Protein AF-A0A8H6S475-F1 (afdb_monomer_lite)

Radius of gyration: 14.98 Å; chains: 1; bounding box: 40×27×37 Å

Secondary structure (DSSP, 8-state):
-B-SGGGS-TTS-EEEEEES-TT-EE-EEEEEEEE-B-TT-TTEEEEEE-PEESSTTSEEEEEEEEEESSSTTS--STTTS-TTS--HHHH---SEEEEE-TT---EEES-EEEE---

InterPro domains:
  IPR011050 Pectin lyase fold/virulence factor [SSF51126] (2-116)
  IPR012334 Pectin lyase fold [G3DSA:2.160.20.10] (1-118)

Foldseek 3Di:
DDEDPQQQDLVAADEPEEADDAPAEFAAEDEDEEFWAAFNRARYARYEFRYAYNDAARYEYYHYEHEFDPDPPNCQDCVNAPPVDGDNNGNRRHNHHYHHDPNGDHDYYNYHYDYDDD

Organism: NCBI:txid2126181

Structure (mmCIF, N/CA/C/O backbone):
data_AF-A0A8H6S475-F1
#
_entry.id   AF-A0A8H6S475-F1
#
loop_
_atom_site.group_PDB
_atom_site.id
_atom_site.type_symbol
_atom_site.label_atom_id
_atom_site.label_alt_id
_atom_site.label_comp_id
_atom_site.label_asym_id
_atom_site.label_entity_id
_atom_site.label_seq_id
_atom_site.pdbx_PDB_ins_code
_atom_site.Cartn_x
_atom_site.Cartn_y
_atom_site.Cartn_z
_atom_site.occupancy
_atom_site.B_iso_or_equiv
_atom_site.auth_seq_id
_atom_site.auth_comp_id
_atom_site.auth_asym_id
_atom_site.auth_atom_id
_atom_site.pdbx_PDB_model_num
ATOM 1 N N . MET A 1 1 ? -2.502 -8.030 -6.841 1.00 94.88 1 MET A N 1
ATOM 2 C CA . MET A 1 1 ? -1.466 -7.279 -7.588 1.00 94.88 1 MET A CA 1
ATOM 3 C C . MET A 1 1 ? -2.136 -6.130 -8.329 1.00 94.88 1 MET A C 1
ATOM 5 O O . MET A 1 1 ? -3.059 -6.399 -9.084 1.00 94.88 1 MET A O 1
ATOM 9 N N . GLY A 1 2 ? -1.712 -4.884 -8.106 1.00 96.56 2 GLY A N 1
ATOM 10 C CA . GLY A 1 2 ? -2.188 -3.711 -8.852 1.00 96.56 2 GLY A CA 1
ATOM 11 C C . GLY A 1 2 ? -1.408 -3.500 -10.154 1.00 96.56 2 GLY A C 1
ATOM 12 O O . GLY A 1 2 ? -0.185 -3.633 -10.172 1.00 96.56 2 GLY A O 1
ATOM 13 N N . THR A 1 3 ? -2.101 -3.199 -11.252 1.00 96.56 3 THR A N 1
ATOM 14 C CA . THR A 1 3 ? -1.490 -2.924 -12.564 1.00 96.56 3 THR A CA 1
ATOM 15 C C . THR A 1 3 ? -2.452 -2.147 -13.470 1.00 96.56 3 THR A C 1
ATOM 17 O O . THR A 1 3 ? -3.651 -2.083 -13.195 1.00 96.56 3 THR A O 1
ATOM 20 N N . GLY A 1 4 ? -1.937 -1.571 -14.557 1.00 95.75 4 GLY A N 1
ATOM 21 C CA . GLY A 1 4 ? -2.717 -0.849 -15.562 1.00 95.75 4 GLY A CA 1
ATOM 22 C C . GLY A 1 4 ? -2.689 0.674 -15.412 1.00 95.75 4 GLY A C 1
ATOM 23 O O . GLY A 1 4 ? -2.082 1.234 -14.499 1.00 95.75 4 GLY A O 1
ATOM 24 N N . SER A 1 5 ? -3.361 1.356 -16.342 1.00 97.06 5 SER A N 1
ATOM 25 C CA . SER A 1 5 ? -3.319 2.819 -16.499 1.00 97.06 5 SER A CA 1
ATOM 26 C C . SER A 1 5 ? -3.806 3.594 -15.274 1.00 97.06 5 SER A C 1
ATOM 28 O O . SER A 1 5 ? -3.306 4.686 -15.010 1.00 97.06 5 SER A O 1
ATOM 30 N N . ASN A 1 6 ? -4.715 3.016 -14.484 1.00 97.62 6 ASN A N 1
ATOM 31 C CA . ASN A 1 6 ? -5.219 3.622 -13.248 1.00 97.62 6 ASN A CA 1
ATOM 32 C C . ASN A 1 6 ? -4.119 3.900 -12.216 1.00 97.62 6 ASN A C 1
ATOM 34 O O . ASN A 1 6 ? -4.281 4.789 -11.387 1.00 97.62 6 ASN A O 1
ATOM 38 N N . PHE A 1 7 ? -3.003 3.173 -12.280 1.00 98.19 7 PHE A N 1
ATOM 39 C CA . PHE A 1 7 ? -1.896 3.306 -11.338 1.00 98.19 7 PHE A CA 1
ATOM 40 C C . PHE A 1 7 ? -0.646 3.914 -11.972 1.00 98.19 7 PHE A C 1
ATOM 42 O O . PHE A 1 7 ? 0.403 3.927 -11.341 1.00 98.19 7 PHE A O 1
ATOM 49 N N . ALA A 1 8 ? -0.715 4.413 -13.207 1.00 97.12 8 ALA A N 1
ATOM 50 C CA . ALA A 1 8 ? 0.470 4.878 -13.927 1.00 97.12 8 ALA A CA 1
ATOM 51 C C . ALA A 1 8 ? 0.903 6.307 -13.551 1.00 97.12 8 ALA A C 1
ATOM 53 O O . ALA A 1 8 ? 2.059 6.671 -13.750 1.00 97.12 8 ALA A O 1
ATOM 54 N N . SER A 1 9 ? -0.007 7.133 -13.023 1.00 97.31 9 SER A N 1
ATOM 55 C CA . SER A 1 9 ? 0.247 8.562 -12.801 1.00 97.31 9 SER A CA 1
ATOM 56 C C . SER A 1 9 ? 0.480 8.895 -11.330 1.00 97.31 9 SER A C 1
ATOM 58 O O . SER A 1 9 ? -0.455 8.891 -10.535 1.00 97.31 9 SER A O 1
ATOM 60 N N . GLN A 1 10 ? 1.711 9.283 -10.985 1.00 97.19 10 GLN A N 1
ATOM 61 C CA . GLN A 1 10 ? 2.050 9.806 -9.652 1.00 97.19 10 GLN A CA 1
ATOM 62 C C . GLN A 1 10 ? 1.311 11.107 -9.296 1.00 97.19 10 GLN A C 1
ATOM 64 O O . GLN A 1 10 ? 1.178 11.437 -8.125 1.00 97.19 10 GLN A O 1
ATOM 69 N N . ALA A 1 11 ? 0.831 11.853 -10.298 1.00 98.06 11 ALA A N 1
ATOM 70 C CA . ALA A 1 11 ? 0.073 13.084 -10.083 1.00 98.06 11 ALA A CA 1
ATOM 71 C C . ALA A 1 11 ? -1.375 12.812 -9.642 1.00 98.06 11 ALA A C 1
ATOM 73 O O . ALA A 1 11 ? -2.027 13.702 -9.110 1.00 98.06 11 ALA A O 1
ATOM 74 N N . ASN A 1 12 ? -1.877 11.594 -9.870 1.00 97.94 12 ASN A N 1
ATOM 75 C CA . ASN A 1 12 ? -3.220 11.166 -9.489 1.00 97.94 12 ASN A CA 1
ATOM 76 C C . ASN A 1 12 ? -3.148 9.772 -8.845 1.00 97.94 12 ASN A C 1
ATOM 78 O O . ASN A 1 12 ? -3.608 8.800 -9.458 1.00 97.94 12 ASN A O 1
ATOM 82 N N . PRO A 1 13 ? -2.528 9.646 -7.658 1.00 98.50 13 PRO A N 1
ATOM 83 C CA . PRO A 1 13 ? -2.311 8.352 -7.040 1.00 98.50 13 PRO A CA 1
ATOM 84 C C . PRO A 1 13 ? -3.637 7.713 -6.610 1.00 98.50 13 PRO A C 1
ATOM 86 O O . PRO A 1 13 ? -4.586 8.403 -6.232 1.00 98.50 13 PRO A O 1
ATOM 89 N N . ARG A 1 14 ? -3.717 6.382 -6.686 1.00 98.62 14 ARG A N 1
ATOM 90 C CA . ARG A 1 14 ? -4.931 5.606 -6.396 1.00 98.62 14 ARG A CA 1
ATOM 91 C C . ARG A 1 14 ? -4.621 4.354 -5.578 1.00 98.62 14 ARG A C 1
ATOM 93 O O . ARG A 1 14 ? -3.621 3.689 -5.863 1.00 98.62 14 ARG A O 1
ATOM 100 N N . PRO A 1 15 ? -5.482 3.987 -4.613 1.00 98.62 15 PRO A N 1
ATOM 101 C CA . PRO A 1 15 ? -5.323 2.759 -3.849 1.00 98.62 15 PRO A CA 1
ATOM 102 C C . PRO A 1 15 ? -5.549 1.509 -4.698 1.00 98.62 15 PRO A C 1
ATOM 104 O O . PRO A 1 15 ? -6.496 1.436 -5.478 1.00 98.62 15 PRO A O 1
ATOM 107 N N . VAL A 1 16 ? -4.687 0.509 -4.514 1.00 98.50 16 VAL A N 1
ATOM 108 C CA . VAL A 1 16 ? -4.894 -0.863 -4.993 1.00 98.50 16 VAL A CA 1
ATOM 109 C C . VAL A 1 16 ? -5.908 -1.563 -4.092 1.00 98.50 16 VAL A C 1
ATOM 111 O O . VAL A 1 16 ? -6.808 -2.229 -4.595 1.00 98.50 16 VAL A O 1
ATOM 114 N N . ILE A 1 17 ? -5.789 -1.380 -2.773 1.00 98.50 17 ILE A N 1
ATOM 115 C CA . ILE A 1 17 ? -6.795 -1.783 -1.787 1.00 98.50 17 ILE A CA 1
ATOM 116 C C . ILE A 1 17 ? -7.211 -0.552 -0.986 1.00 98.50 17 ILE A C 1
ATOM 118 O O . ILE A 1 17 ? -6.360 0.154 -0.447 1.00 98.50 17 ILE A O 1
ATOM 122 N N . GLN A 1 18 ? -8.518 -0.317 -0.896 1.00 98.75 18 GLN A N 1
ATOM 123 C CA . GLN A 1 18 ? -9.110 0.683 -0.015 1.00 98.75 18 GLN A CA 1
ATOM 124 C C . GLN A 1 18 ? -9.858 -0.037 1.112 1.00 98.75 18 GLN A C 1
ATOM 126 O O . GLN A 1 18 ? -10.767 -0.819 0.842 1.00 98.75 18 GLN A O 1
ATOM 131 N N . VAL A 1 19 ? -9.480 0.230 2.361 1.00 98.69 19 VAL A N 1
ATOM 132 C CA . VAL A 1 19 ? -10.128 -0.328 3.552 1.00 98.69 19 VAL A CA 1
ATOM 133 C C . VAL A 1 19 ? -11.042 0.728 4.161 1.00 98.69 19 VAL A C 1
ATOM 135 O O . VAL A 1 19 ? -10.567 1.712 4.733 1.00 98.69 19 VAL A O 1
ATOM 138 N N . GLY A 1 20 ? -12.350 0.517 4.003 1.00 98.44 20 GLY A N 1
ATOM 139 C CA . GLY A 1 20 ? -13.396 1.454 4.417 1.00 98.44 20 GLY A CA 1
ATOM 140 C C . GLY A 1 20 ? -13.433 2.746 3.594 1.00 98.44 20 GLY A C 1
ATOM 141 O O . GLY A 1 20 ? -12.601 2.998 2.713 1.00 98.44 20 GLY A O 1
ATOM 142 N N . ASN A 1 21 ? -14.405 3.594 3.895 1.00 98.50 21 ASN A N 1
ATOM 143 C CA . ASN A 1 21 ? -14.490 4.982 3.456 1.00 98.50 21 ASN A CA 1
ATOM 144 C C . ASN A 1 21 ? -14.089 5.926 4.601 1.00 98.50 21 ASN A C 1
ATOM 146 O O . ASN A 1 21 ? -14.116 5.531 5.767 1.00 98.50 21 ASN A O 1
ATOM 150 N N . PRO A 1 22 ? -13.696 7.175 4.298 1.00 98.31 22 PRO A N 1
ATOM 151 C CA . PRO A 1 22 ? -13.479 8.190 5.323 1.00 98.31 22 PRO A CA 1
ATOM 152 C C . PRO A 1 22 ? -14.688 8.332 6.259 1.00 98.31 22 PRO A C 1
ATOM 154 O O . PRO A 1 22 ? -15.792 8.610 5.796 1.00 98.31 22 PRO A O 1
ATOM 157 N N . GLY A 1 23 ? -14.459 8.165 7.563 1.00 97.06 23 GLY A N 1
ATOM 158 C CA . GLY A 1 23 ? -15.497 8.243 8.595 1.00 97.06 23 GLY A CA 1
ATOM 159 C C . GLY A 1 23 ? -16.204 6.921 8.909 1.00 97.06 23 GLY A C 1
ATOM 160 O O . GLY A 1 23 ? -17.020 6.895 9.828 1.00 97.06 23 GLY A O 1
ATOM 161 N N . ASP A 1 24 ? -15.893 5.831 8.199 1.00 98.56 24 ASP A N 1
ATOM 162 C CA . ASP A 1 24 ? -16.388 4.508 8.575 1.00 98.56 24 ASP A CA 1
ATOM 163 C C . ASP A 1 24 ? -15.726 4.058 9.890 1.00 98.56 24 ASP A C 1
ATOM 165 O O . ASP A 1 24 ? -14.502 4.114 10.030 1.00 98.56 24 ASP A O 1
ATOM 169 N N . ASN A 1 25 ? -16.537 3.561 10.826 1.00 98.56 25 ASN A N 1
ATOM 170 C CA . ASN A 1 25 ? -16.098 2.970 12.089 1.00 98.56 25 ASN A CA 1
ATOM 171 C C . ASN A 1 25 ? -16.530 1.500 12.142 1.00 98.56 25 ASN A C 1
ATOM 173 O O . ASN A 1 25 ? -17.688 1.187 11.851 1.00 98.56 25 ASN A O 1
ATOM 177 N N . GLY A 1 26 ? -15.623 0.587 12.491 1.00 98.19 26 GLY A N 1
ATOM 178 C CA . GLY A 1 26 ? -15.979 -0.826 12.541 1.00 98.19 26 GLY A CA 1
ATOM 179 C C . GLY A 1 26 ? -14.824 -1.793 12.762 1.00 98.19 26 GLY A C 1
ATOM 180 O O . GLY A 1 26 ? -13.801 -1.463 13.360 1.00 98.19 26 GLY A O 1
ATOM 181 N N . VAL A 1 27 ? -15.033 -3.013 12.270 1.00 98.44 27 VAL A N 1
ATOM 182 C CA . VAL A 1 27 ? -14.134 -4.163 12.410 1.00 98.44 27 VAL A CA 1
ATOM 183 C C . VAL A 1 27 ? -13.644 -4.568 11.025 1.00 98.44 27 VAL A C 1
ATOM 185 O O . VAL A 1 27 ? -14.461 -4.779 10.127 1.00 98.44 27 VAL A O 1
ATOM 188 N N . VAL A 1 28 ? -12.331 -4.708 10.852 1.00 98.50 28 VAL A N 1
ATOM 189 C CA . VAL A 1 28 ? -11.724 -5.291 9.645 1.00 98.50 28 VAL A CA 1
ATOM 190 C C . VAL A 1 28 ? -10.494 -6.088 10.039 1.00 98.50 28 VAL A C 1
ATOM 192 O O . VAL A 1 28 ? -9.535 -5.529 10.556 1.00 98.50 28 VAL A O 1
ATOM 195 N N . GLU A 1 29 ? -10.469 -7.366 9.693 1.00 98.38 29 GLU A N 1
ATOM 196 C CA . GLU A 1 29 ? -9.284 -8.203 9.852 1.00 98.38 29 GLU A CA 1
ATOM 197 C C . GLU A 1 29 ? -8.803 -8.665 8.479 1.00 98.38 29 GLU A C 1
ATOM 199 O O . GLU A 1 29 ? -9.579 -9.174 7.667 1.00 98.38 29 GLU A O 1
ATOM 204 N N . MET A 1 30 ? -7.517 -8.462 8.201 1.00 98.69 30 MET A N 1
ATOM 205 C CA . MET A 1 30 ? -6.853 -9.009 7.020 1.00 98.69 30 MET A CA 1
ATOM 206 C C . MET A 1 30 ? -5.619 -9.785 7.470 1.00 98.69 30 MET A C 1
ATOM 208 O O . MET A 1 30 ? -4.778 -9.229 8.181 1.00 98.69 30 MET A O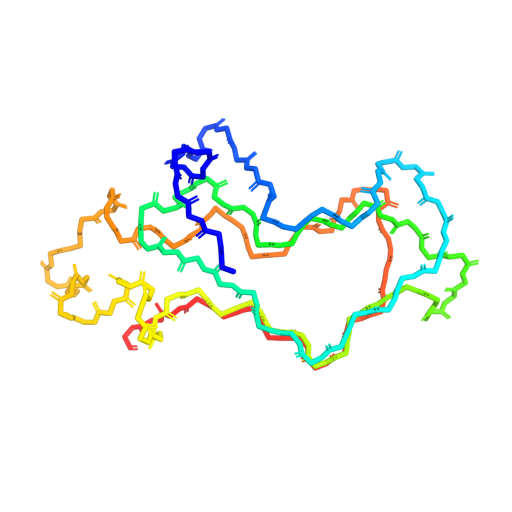 1
ATOM 212 N N . SER A 1 31 ? -5.490 -11.035 7.026 1.00 98.56 31 SER A N 1
ATOM 213 C CA . SER A 1 31 ? -4.330 -11.871 7.332 1.00 98.56 31 SER A CA 1
ATOM 214 C C . SER A 1 31 ? -3.787 -12.615 6.120 1.00 98.56 31 SER A C 1
ATOM 216 O O . SER A 1 31 ? -4.521 -12.863 5.163 1.00 98.56 31 SER A O 1
ATOM 218 N N . ASP A 1 32 ? -2.496 -12.953 6.162 1.00 98.44 32 ASP A N 1
ATOM 219 C CA . ASP A 1 32 ? -1.836 -13.835 5.188 1.00 98.44 32 ASP A CA 1
ATOM 220 C C . ASP A 1 32 ? -1.904 -13.325 3.733 1.00 98.44 32 ASP A C 1
ATOM 222 O O . ASP A 1 32 ? -2.087 -14.084 2.773 1.00 98.44 32 ASP A O 1
ATOM 226 N N . LEU A 1 33 ? -1.766 -12.007 3.541 1.00 98.44 33 LEU A N 1
ATOM 227 C CA . LEU A 1 33 ? -1.863 -11.364 2.226 1.00 98.44 33 LEU A CA 1
ATOM 228 C C . LEU A 1 33 ? -0.535 -10.768 1.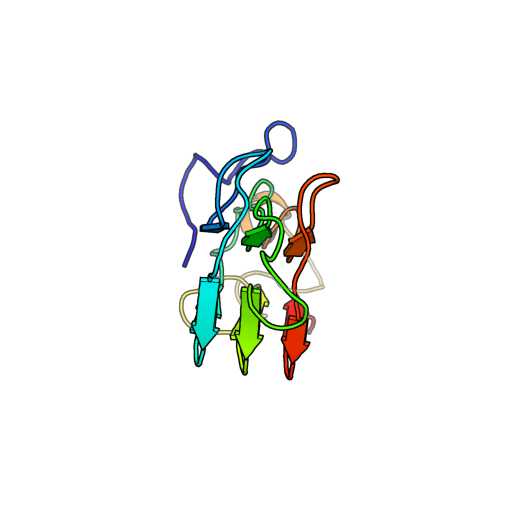767 1.00 98.44 33 LEU A C 1
ATOM 230 O O . LEU A 1 33 ? 0.155 -10.074 2.508 1.00 98.44 33 LEU A O 1
ATOM 234 N N . VAL A 1 34 ? -0.246 -10.912 0.471 1.00 98.31 34 VAL A N 1
ATOM 235 C CA . VAL A 1 34 ? 0.812 -10.148 -0.200 1.00 98.31 34 VAL A CA 1
ATOM 236 C C . VAL A 1 34 ? 0.207 -9.181 -1.212 1.00 98.31 34 VAL A C 1
ATOM 238 O O . VAL A 1 34 ? -0.362 -9.573 -2.234 1.00 98.31 34 VAL A O 1
ATOM 241 N N . ILE A 1 35 ? 0.386 -7.890 -0.953 1.00 98.44 35 ILE A N 1
ATOM 242 C CA . ILE A 1 35 ? 0.020 -6.799 -1.847 1.00 98.44 35 ILE A CA 1
ATOM 243 C C . ILE A 1 35 ? 1.263 -6.428 -2.650 1.00 98.44 35 ILE A C 1
ATOM 245 O O . ILE A 1 35 ? 2.356 -6.264 -2.119 1.00 98.44 35 ILE A O 1
ATOM 249 N N . THR A 1 36 ? 1.108 -6.306 -3.961 1.00 97.94 36 THR A N 1
ATOM 250 C CA . THR A 1 36 ? 2.210 -5.996 -4.873 1.00 97.94 36 THR A CA 1
ATOM 251 C C . THR A 1 36 ? 1.685 -5.264 -6.100 1.00 97.94 36 THR A C 1
ATOM 253 O O . THR A 1 36 ? 0.471 -5.185 -6.319 1.00 97.94 36 THR A O 1
ATOM 256 N N . THR A 1 37 ? 2.594 -4.763 -6.920 1.00 97.81 37 THR A N 1
ATOM 257 C CA . THR A 1 37 ? 2.325 -4.027 -8.152 1.00 97.81 37 THR A CA 1
ATOM 258 C C . THR A 1 37 ? 3.255 -4.492 -9.267 1.00 97.81 37 THR A C 1
ATOM 260 O O . THR A 1 37 ? 4.252 -5.183 -9.033 1.00 97.81 37 THR A O 1
ATOM 263 N N . THR A 1 38 ? 2.934 -4.111 -10.500 1.00 96.94 38 THR A N 1
ATOM 264 C CA . THR A 1 38 ? 3.868 -4.239 -11.622 1.00 96.94 38 THR A CA 1
ATOM 265 C C . THR A 1 38 ? 4.649 -2.950 -11.844 1.00 96.94 38 THR A C 1
ATOM 267 O O . THR A 1 38 ? 4.170 -1.866 -11.517 1.00 96.94 38 THR A O 1
ATOM 270 N N . GLY A 1 39 ? 5.809 -3.046 -12.488 1.00 96.31 39 GLY A N 1
ATOM 271 C CA . GLY A 1 39 ? 6.545 -1.885 -12.979 1.00 96.31 39 GLY A CA 1
ATOM 272 C C . GLY A 1 39 ? 5.672 -0.963 -13.840 1.00 96.31 39 GLY A C 1
ATOM 273 O O . GLY A 1 39 ? 4.772 -1.425 -14.547 1.00 96.31 39 GLY A O 1
ATOM 274 N N . GLY A 1 40 ? 5.918 0.341 -13.728 1.00 96.62 40 GLY A N 1
ATOM 275 C CA . GLY A 1 40 ? 5.108 1.396 -14.339 1.00 96.62 40 GLY A CA 1
ATOM 276 C C . GLY A 1 40 ? 3.888 1.812 -13.517 1.00 96.62 40 GLY A C 1
ATOM 277 O O . GLY A 1 40 ? 3.026 2.522 -14.024 1.00 96.62 40 GLY A O 1
ATOM 278 N N . SER A 1 41 ? 3.816 1.413 -12.245 1.00 97.81 41 SER A N 1
ATOM 279 C CA . SER A 1 41 ? 2.713 1.756 -11.338 1.00 97.81 41 SER A CA 1
ATOM 280 C C . SER A 1 41 ? 3.049 2.959 -10.447 1.00 97.81 41 SER A C 1
ATOM 282 O O . SER A 1 41 ? 2.841 2.927 -9.237 1.00 97.81 41 SER A O 1
ATOM 284 N N . ALA A 1 42 ? 3.582 4.036 -11.032 1.00 97.69 42 ALA A N 1
ATOM 285 C CA . ALA A 1 42 ? 4.066 5.213 -10.295 1.00 97.69 42 ALA A CA 1
ATOM 286 C C . ALA A 1 42 ? 2.998 5.939 -9.448 1.00 97.69 42 ALA A C 1
ATOM 288 O O . ALA A 1 42 ? 3.346 6.741 -8.591 1.00 97.69 42 ALA A O 1
ATOM 289 N N . GLY A 1 43 ? 1.713 5.685 -9.694 1.00 98.38 43 GLY A N 1
ATOM 290 C CA . GLY A 1 43 ? 0.563 6.203 -8.953 1.00 98.38 43 GLY A CA 1
ATOM 291 C C . GLY A 1 43 ? -0.098 5.193 -8.010 1.00 98.38 43 GLY A C 1
ATOM 292 O O . GLY A 1 43 ? -1.133 5.506 -7.432 1.00 98.38 43 GLY A O 1
ATOM 293 N N . ALA A 1 44 ? 0.421 3.974 -7.854 1.00 98.62 44 ALA A N 1
ATOM 294 C CA . ALA A 1 44 ? -0.199 2.998 -6.955 1.00 98.62 44 ALA A CA 1
ATOM 295 C C . ALA A 1 44 ? 0.014 3.363 -5.479 1.00 98.62 44 ALA A C 1
ATOM 297 O O . ALA A 1 44 ? 1.146 3.558 -5.043 1.00 98.62 44 ALA A O 1
ATOM 298 N N . ILE A 1 45 ? -1.057 3.357 -4.690 1.00 98.88 45 ILE A N 1
ATOM 299 C CA . ILE A 1 45 ? -0.994 3.255 -3.229 1.00 98.88 45 ILE A CA 1
ATOM 300 C C . ILE A 1 45 ? -1.305 1.796 -2.881 1.00 98.88 45 ILE A C 1
ATOM 302 O O . ILE A 1 45 ? -2.365 1.311 -3.259 1.00 98.88 45 ILE A O 1
ATOM 306 N N . GLY A 1 46 ? -0.407 1.065 -2.219 1.00 98.62 46 GLY A N 1
ATOM 307 C CA . GLY A 1 46 ? -0.603 -0.368 -1.951 1.00 98.62 46 GLY A CA 1
ATOM 308 C C . GLY A 1 46 ? -1.882 -0.640 -1.154 1.00 98.62 46 GLY A C 1
ATOM 309 O O . GLY A 1 46 ? -2.810 -1.275 -1.656 1.00 98.62 46 GLY A O 1
ATOM 310 N N . ILE A 1 47 ? -1.952 -0.106 0.062 1.00 98.81 47 ILE A N 1
ATOM 311 C CA . ILE A 1 47 ? -3.163 -0.099 0.889 1.00 98.81 47 ILE A CA 1
ATOM 312 C C . ILE A 1 47 ? -3.446 1.337 1.324 1.00 98.81 47 ILE A C 1
ATOM 314 O O . ILE A 1 47 ? -2.558 2.010 1.847 1.00 98.81 47 ILE A O 1
ATOM 318 N N . GLN A 1 48 ? -4.682 1.794 1.145 1.00 98.88 48 GLN A N 1
ATOM 319 C CA . GLN A 1 48 ? -5.213 2.977 1.811 1.00 98.88 48 GLN A CA 1
ATOM 320 C C . GLN A 1 48 ? -6.196 2.549 2.897 1.00 98.88 48 GLN A C 1
ATOM 322 O O . GLN A 1 48 ? -7.189 1.879 2.619 1.00 98.88 48 GLN A O 1
ATOM 327 N N . TRP A 1 49 ? -5.913 2.962 4.124 1.00 98.81 49 TRP A N 1
ATOM 328 C CA . TRP A 1 49 ? -6.665 2.629 5.320 1.00 98.81 49 TRP A CA 1
ATOM 329 C C . TRP A 1 49 ? -7.455 3.849 5.799 1.00 98.81 49 TRP A C 1
ATOM 331 O O . TRP A 1 49 ? -6.887 4.819 6.312 1.00 98.81 49 TRP A O 1
ATOM 341 N N . ASN A 1 50 ? -8.771 3.810 5.587 1.00 98.81 50 ASN A N 1
ATOM 342 C CA . ASN A 1 50 ? -9.690 4.874 5.987 1.00 98.81 50 ASN A CA 1
ATOM 343 C C . ASN A 1 50 ? -10.481 4.529 7.254 1.00 98.81 50 ASN A C 1
ATOM 345 O O . ASN A 1 50 ? -10.899 5.450 7.945 1.00 98.81 50 ASN A O 1
ATOM 349 N N . LEU A 1 51 ? -10.690 3.236 7.528 1.00 98.62 51 LEU A N 1
ATOM 350 C CA . LEU A 1 51 ? -11.530 2.755 8.625 1.00 98.62 51 LEU A CA 1
ATOM 351 C C . LEU A 1 51 ? -10.947 3.109 10.000 1.00 98.62 51 LEU A C 1
ATOM 353 O O . LEU A 1 51 ? -9.780 2.820 10.279 1.00 98.62 51 LEU A O 1
ATOM 357 N N . GLU A 1 52 ? -11.784 3.650 10.877 1.00 98.56 52 GLU A N 1
ATOM 358 C CA . GLU A 1 52 ? -11.526 3.738 12.311 1.00 98.56 52 GLU A CA 1
ATOM 359 C C . GLU A 1 52 ? -11.934 2.427 13.005 1.00 98.56 52 GLU A C 1
ATOM 361 O O . GLU A 1 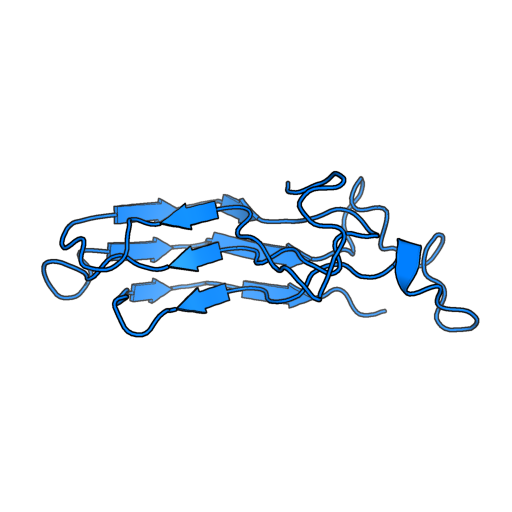52 ? -13.052 1.934 12.842 1.00 98.56 52 GLU A O 1
ATOM 366 N N . ALA A 1 53 ? -11.042 1.847 13.803 1.00 98.38 53 ALA A N 1
ATOM 367 C CA . ALA A 1 53 ? -11.353 0.670 14.604 1.00 98.38 53 ALA A CA 1
ATOM 368 C C . ALA A 1 53 ? -12.420 0.987 15.671 1.00 98.38 53 ALA A C 1
ATOM 370 O O . ALA A 1 53 ? -12.271 1.931 16.448 1.00 98.38 53 ALA A O 1
ATOM 371 N N . SER A 1 54 ? -13.459 0.154 15.777 1.00 98.44 54 SER A N 1
ATOM 372 C CA . SER A 1 54 ? -14.529 0.321 16.779 1.00 98.44 54 SER A CA 1
ATOM 373 C C . SER A 1 54 ? -14.065 0.113 18.228 1.00 98.44 54 SER A C 1
ATOM 375 O O . SER A 1 54 ? -14.711 0.564 19.171 1.00 98.44 54 SER A O 1
ATOM 377 N N . SER A 1 55 ? -12.946 -0.586 18.420 1.00 98.38 55 SER A N 1
ATOM 378 C CA . SER A 1 55 ? -12.228 -0.736 19.689 1.00 98.38 55 SER A CA 1
ATOM 379 C C . SER A 1 55 ? -10.754 -1.073 19.414 1.00 98.38 55 SER A C 1
ATOM 381 O O . SER A 1 55 ? -10.430 -1.480 18.295 1.00 98.38 55 SER A O 1
ATOM 383 N N . PRO A 1 56 ? -9.831 -0.949 20.390 1.00 97.88 56 PRO A N 1
ATOM 384 C CA . PRO A 1 56 ? -8.438 -1.352 20.193 1.00 97.88 56 PRO A CA 1
ATOM 385 C C . PRO A 1 56 ? -8.331 -2.790 19.666 1.00 97.88 56 PRO A C 1
ATOM 387 O O . PRO A 1 56 ? -8.910 -3.705 20.246 1.00 97.88 56 PRO A O 1
ATOM 390 N N . GLY A 1 57 ? -7.625 -2.972 18.547 1.00 95.88 57 GLY A N 1
ATOM 391 C CA . GLY A 1 57 ? -7.456 -4.272 17.888 1.00 95.88 57 GLY A CA 1
ATOM 392 C C . GLY A 1 57 ? -8.622 -4.731 17.003 1.00 95.88 57 GLY A C 1
ATOM 393 O O . GLY A 1 57 ? -8.454 -5.706 16.287 1.00 95.88 57 GLY A O 1
ATOM 394 N N . ALA A 1 58 ? -9.764 -4.031 16.982 1.00 98.19 58 ALA A N 1
ATOM 395 C CA . ALA A 1 58 ? -10.923 -4.412 16.163 1.00 98.19 58 ALA A CA 1
ATOM 396 C C . ALA A 1 58 ? -10.672 -4.305 14.654 1.00 98.19 58 ALA A C 1
ATOM 398 O O . ALA A 1 58 ? -11.364 -4.933 13.858 1.00 98.19 58 ALA A O 1
ATOM 399 N N . ALA A 1 59 ? -9.714 -3.477 14.246 1.00 98.69 59 ALA A N 1
ATOM 400 C CA . ALA A 1 59 ? -9.321 -3.375 12.857 1.00 98.69 59 ALA A CA 1
ATOM 401 C C . ALA A 1 59 ? -7.805 -3.490 12.731 1.00 98.69 59 ALA A C 1
ATOM 403 O O . ALA A 1 59 ? -7.076 -2.836 13.481 1.00 98.69 59 ALA A O 1
ATOM 404 N N . GLY A 1 60 ? -7.322 -4.311 11.803 1.00 98.44 60 GLY A N 1
ATOM 405 C CA . GLY A 1 60 ? -5.896 -4.550 11.685 1.00 98.44 60 GLY A CA 1
ATOM 406 C C . GLY A 1 60 ? -5.445 -5.453 10.546 1.00 98.44 60 GLY A C 1
ATOM 407 O O . GLY A 1 60 ? -6.233 -5.992 9.766 1.00 98.44 60 GLY A O 1
ATOM 408 N N . LEU A 1 61 ? -4.124 -5.577 10.473 1.00 98.81 61 LEU A N 1
ATOM 409 C CA . LEU A 1 61 ? -3.388 -6.434 9.558 1.00 98.81 61 LEU A CA 1
ATOM 410 C C . LEU A 1 61 ? -2.497 -7.384 10.370 1.00 98.81 61 LEU A C 1
ATOM 412 O O . LEU A 1 61 ? -1.736 -6.913 11.219 1.00 98.81 61 LEU A O 1
ATOM 416 N N . TRP A 1 62 ? -2.536 -8.678 10.049 1.00 98.75 62 TRP A N 1
ATOM 417 C CA . TRP A 1 62 ? -1.682 -9.709 10.651 1.00 98.75 62 TRP A CA 1
ATOM 418 C C . TRP A 1 62 ? -0.989 -10.524 9.565 1.00 98.75 62 TRP A C 1
ATOM 420 O O . TRP A 1 62 ? -1.649 -11.167 8.759 1.00 98.75 62 TRP A O 1
ATOM 430 N N . ASP A 1 63 ? 0.340 -10.489 9.515 1.00 98.69 63 ASP A N 1
ATOM 431 C CA . ASP A 1 63 ? 1.112 -11.180 8.464 1.00 98.69 63 ASP A CA 1
ATOM 432 C C . ASP A 1 63 ? 0.702 -10.744 7.038 1.00 98.69 63 ASP A C 1
ATOM 434 O O . ASP A 1 63 ? 0.543 -11.527 6.100 1.00 98.69 63 ASP A O 1
ATOM 438 N N . VAL A 1 64 ? 0.472 -9.436 6.882 1.00 98.81 64 VAL A N 1
ATOM 439 C CA . VAL A 1 64 ? 0.159 -8.808 5.595 1.00 98.81 64 VAL A CA 1
ATOM 440 C C . VAL A 1 64 ? 1.361 -8.009 5.128 1.00 98.81 64 VAL A C 1
ATOM 442 O O . VAL A 1 64 ? 1.838 -7.104 5.811 1.00 98.81 64 VAL A O 1
ATOM 445 N N . HIS A 1 65 ? 1.845 -8.290 3.926 1.00 98.62 65 HIS A N 1
ATOM 446 C CA . HIS A 1 65 ? 3.044 -7.653 3.396 1.00 98.62 65 HIS A CA 1
ATOM 447 C C . HIS A 1 65 ? 2.754 -6.896 2.104 1.00 98.62 65 HIS A C 1
ATOM 449 O O . HIS A 1 65 ? 2.146 -7.416 1.171 1.00 98.62 65 HIS A O 1
ATOM 455 N N . ILE A 1 66 ? 3.264 -5.674 2.004 1.00 98.69 66 ILE A N 1
ATOM 456 C CA . ILE A 1 66 ? 3.293 -4.899 0.766 1.00 98.69 66 ILE A CA 1
ATOM 457 C C . ILE A 1 66 ? 4.689 -5.072 0.164 1.00 98.69 66 ILE A C 1
ATOM 459 O O . ILE A 1 66 ? 5.642 -4.435 0.599 1.00 98.69 66 ILE A O 1
ATOM 463 N N . ARG A 1 67 ? 4.822 -5.965 -0.821 1.00 97.94 67 ARG A N 1
ATOM 464 C CA . ARG A 1 67 ? 6.091 -6.309 -1.482 1.00 97.94 67 ARG A CA 1
ATOM 465 C C . ARG A 1 67 ? 6.117 -5.743 -2.894 1.00 97.94 67 ARG A C 1
ATOM 467 O O . ARG A 1 67 ? 5.531 -6.313 -3.811 1.00 97.94 67 ARG A O 1
ATOM 474 N N . LEU A 1 68 ? 6.785 -4.616 -3.079 1.00 97.50 68 LEU A N 1
ATOM 475 C CA . LEU A 1 68 ? 6.814 -3.872 -4.334 1.00 97.50 68 LEU A CA 1
ATOM 476 C C . LEU A 1 68 ? 8.056 -4.255 -5.143 1.00 97.50 68 LEU A C 1
ATOM 478 O O . LEU A 1 68 ? 9.176 -3.918 -4.773 1.00 97.50 68 LEU A O 1
ATOM 482 N N . GLY A 1 69 ? 7.858 -4.960 -6.258 1.00 94.12 69 GLY A N 1
ATOM 483 C CA . GLY A 1 69 ? 8.955 -5.468 -7.085 1.00 94.12 69 GLY A CA 1
ATOM 484 C C . GLY A 1 69 ? 9.664 -6.700 -6.512 1.00 94.12 69 GLY A C 1
ATOM 485 O O . GLY A 1 69 ? 9.202 -7.324 -5.559 1.00 94.12 69 GLY A O 1
ATOM 486 N N . GLY A 1 70 ? 10.768 -7.108 -7.140 1.00 92.62 70 GLY A N 1
ATOM 487 C CA . GLY A 1 70 ? 11.650 -8.189 -6.675 1.00 92.62 70 GLY A CA 1
ATOM 488 C C . GLY A 1 70 ? 11.103 -9.614 -6.835 1.00 92.62 70 GLY A C 1
ATOM 489 O O . GLY A 1 70 ? 11.871 -10.569 -6.792 1.00 92.62 70 GLY A 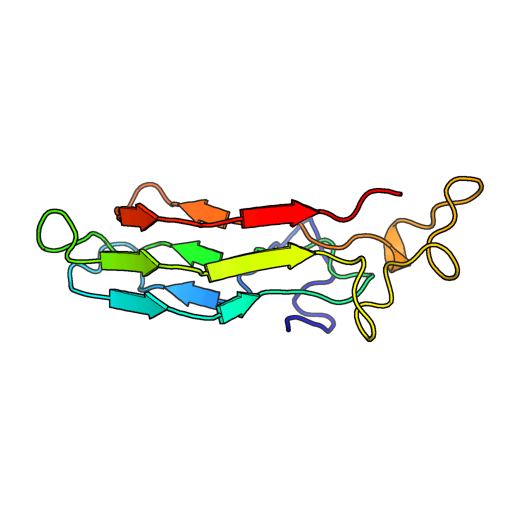O 1
ATOM 490 N N . ALA A 1 71 ? 9.800 -9.779 -7.066 1.00 94.00 71 ALA A N 1
ATOM 491 C CA . ALA A 1 71 ? 9.166 -11.071 -7.317 1.00 94.00 71 ALA A CA 1
ATOM 492 C C . ALA A 1 71 ? 8.917 -11.319 -8.814 1.00 94.00 71 ALA A C 1
ATOM 494 O O . ALA A 1 71 ? 8.775 -10.385 -9.615 1.00 94.00 71 ALA A O 1
ATOM 495 N N . MET A 1 72 ? 8.812 -12.595 -9.194 1.00 93.94 72 MET A N 1
ATOM 496 C CA . MET A 1 72 ? 8.405 -12.994 -10.542 1.00 93.94 72 MET A CA 1
ATOM 497 C C . MET A 1 72 ? 7.054 -12.353 -10.905 1.00 93.94 72 MET A C 1
ATOM 499 O O . MET A 1 72 ? 6.160 -12.244 -10.071 1.00 93.94 72 MET A O 1
ATOM 503 N N . GLY A 1 73 ? 6.917 -11.876 -12.143 1.00 92.00 73 GLY A N 1
ATOM 504 C CA . GLY A 1 73 ? 5.696 -11.216 -12.626 1.00 92.00 73 GLY A CA 1
ATOM 505 C C . GLY A 1 73 ? 5.596 -9.714 -12.329 1.00 92.00 73 GLY A C 1
ATOM 506 O O . GLY A 1 73 ? 4.924 -9.007 -13.074 1.00 92.00 73 GLY A O 1
ATOM 507 N N . THR A 1 74 ? 6.329 -9.182 -11.344 1.00 95.06 74 THR A N 1
ATOM 508 C CA . THR A 1 74 ? 6.312 -7.731 -11.039 1.00 95.06 74 THR A CA 1
ATOM 509 C C . THR A 1 74 ? 6.964 -6.885 -12.129 1.00 95.06 74 THR A C 1
ATOM 511 O O . THR A 1 74 ? 6.712 -5.690 -12.231 1.00 95.06 74 THR A O 1
ATOM 514 N N . LYS A 1 75 ? 7.826 -7.492 -12.952 1.00 94.12 75 LYS A N 1
ATOM 515 C CA . LYS A 1 75 ? 8.669 -6.818 -13.951 1.00 94.12 75 LYS A CA 1
ATOM 516 C C . LYS A 1 75 ? 9.606 -5.746 -13.373 1.00 94.12 75 LYS A C 1
ATOM 518 O O . LYS A 1 75 ? 10.283 -5.094 -14.156 1.00 94.12 75 LYS A O 1
ATOM 523 N N . VAL A 1 76 ? 9.711 -5.624 -12.051 1.00 93.94 76 VAL A N 1
ATOM 524 C CA . VAL A 1 76 ? 10.702 -4.793 -11.361 1.00 93.94 76 VAL A CA 1
ATOM 525 C C . VAL A 1 76 ? 11.762 -5.737 -10.805 1.00 93.94 76 VAL A C 1
ATOM 527 O O . VAL A 1 76 ? 11.648 -6.248 -9.695 1.00 93.94 76 VAL A O 1
ATOM 530 N N . ASN A 1 77 ? 12.752 -6.058 -11.631 1.00 92.06 77 AS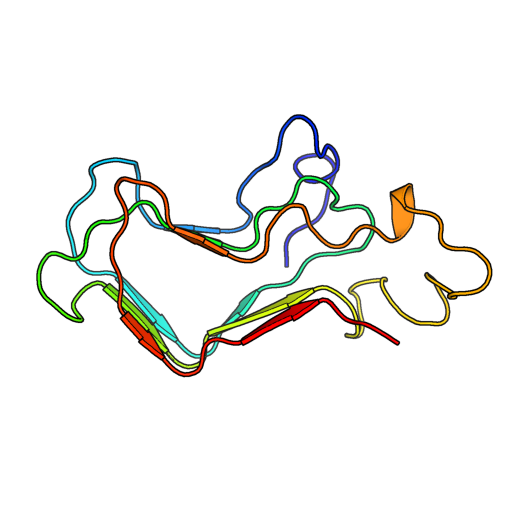N A N 1
ATOM 531 C CA . ASN A 1 77 ? 13.857 -6.959 -11.302 1.00 92.06 77 ASN A CA 1
ATOM 532 C C . ASN A 1 77 ? 15.146 -6.460 -11.969 1.00 92.06 77 ASN A C 1
ATOM 534 O O . ASN A 1 77 ? 15.103 -5.543 -12.784 1.00 92.06 77 ASN A O 1
ATOM 538 N N . SER A 1 78 ? 16.288 -7.067 -11.653 1.00 90.81 78 SER A N 1
ATOM 539 C CA . SER A 1 78 ? 17.595 -6.629 -12.161 1.00 90.81 78 SER A CA 1
ATOM 540 C C . SER A 1 78 ? 17.728 -6.661 -13.689 1.00 90.81 78 SER A C 1
ATOM 542 O O . SER A 1 78 ? 18.509 -5.878 -14.226 1.00 90.81 78 SER A O 1
ATOM 544 N N . ALA A 1 79 ? 16.971 -7.520 -14.381 1.00 90.88 79 ALA A N 1
ATOM 545 C CA . ALA A 1 79 ? 16.978 -7.610 -15.840 1.00 90.88 79 ALA A CA 1
ATOM 546 C C . ALA A 1 79 ? 16.183 -6.468 -16.498 1.00 90.88 79 ALA A C 1
ATOM 548 O O . ALA A 1 79 ? 16.632 -5.896 -17.486 1.00 90.88 79 ALA A O 1
ATOM 549 N N . ASN A 1 80 ? 15.028 -6.109 -15.932 1.00 92.19 80 ASN A N 1
ATOM 550 C CA . ASN A 1 80 ? 14.156 -5.057 -16.469 1.00 92.19 80 ASN A CA 1
ATOM 551 C C . ASN A 1 80 ? 14.492 -3.656 -15.935 1.00 92.19 80 ASN A C 1
ATOM 553 O O . ASN A 1 80 ? 14.193 -2.657 -16.584 1.00 92.19 80 ASN A O 1
ATOM 557 N N . CYS A 1 81 ? 15.077 -3.588 -14.740 1.00 93.69 81 CYS A N 1
ATOM 558 C CA . CYS A 1 81 ? 15.374 -2.369 -13.993 1.00 93.69 81 CYS A CA 1
ATOM 559 C C . CYS A 1 81 ? 16.828 -2.382 -13.490 1.00 93.69 81 CYS A C 1
ATOM 561 O O . CYS A 1 81 ? 17.075 -2.437 -12.280 1.00 93.69 81 CYS A O 1
ATOM 563 N N . PRO A 1 82 ? 17.819 -2.377 -14.401 1.00 91.31 82 PRO A N 1
ATOM 564 C CA . PRO A 1 82 ? 19.228 -2.398 -14.029 1.00 91.31 82 PRO A CA 1
ATOM 565 C C . PRO A 1 82 ? 19.654 -1.069 -13.384 1.00 91.31 82 PRO A C 1
ATOM 567 O O . PRO A 1 82 ? 19.297 0.008 -13.855 1.00 91.31 82 PRO A O 1
ATOM 570 N N . THR A 1 83 ? 20.503 -1.117 -12.349 1.00 87.50 83 THR A N 1
ATOM 571 C CA . THR A 1 83 ? 20.985 0.111 -11.670 1.00 87.50 83 THR A CA 1
ATOM 572 C C . THR A 1 83 ? 21.838 1.018 -12.546 1.00 87.50 83 THR A C 1
ATOM 574 O O . THR A 1 83 ? 22.000 2.185 -12.216 1.00 87.50 83 THR A O 1
ATOM 577 N N . SER A 1 84 ? 22.405 0.504 -13.637 1.00 89.44 84 SER A N 1
ATOM 578 C CA . SER A 1 84 ? 23.187 1.306 -14.581 1.00 89.44 84 SER A CA 1
ATOM 579 C C . SER A 1 84 ? 22.319 2.193 -15.477 1.00 89.44 84 SER A C 1
ATOM 581 O O . SER A 1 84 ? 22.837 3.139 -16.058 1.00 89.44 84 SER A O 1
ATOM 583 N N . SER A 1 85 ? 21.024 1.886 -15.630 1.00 86.00 85 SER A N 1
ATOM 584 C CA . SER A 1 85 ? 20.117 2.593 -16.546 1.00 86.00 85 SER A CA 1
ATOM 585 C C . SER A 1 85 ? 18.647 2.385 -16.155 1.00 86.00 85 SER A C 1
ATOM 587 O O . SER A 1 85 ? 17.900 1.640 -16.786 1.00 86.00 85 SER A O 1
ATOM 589 N N . ILE A 1 86 ? 18.215 3.048 -15.080 1.00 88.31 86 ILE A N 1
ATOM 590 C CA . ILE A 1 86 ? 16.834 2.942 -14.594 1.00 88.31 86 ILE A CA 1
ATOM 591 C C . ILE A 1 86 ? 15.902 3.793 -15.465 1.00 88.31 86 ILE A C 1
ATOM 593 O O . ILE A 1 86 ? 16.022 5.016 -15.505 1.00 88.31 86 ILE A O 1
ATOM 597 N N . ASN A 1 87 ? 14.914 3.155 -16.097 1.00 92.06 87 ASN A N 1
ATOM 598 C CA . ASN A 1 87 ? 13.773 3.844 -16.698 1.00 92.06 87 ASN A CA 1
ATOM 599 C C . ASN A 1 87 ? 12.618 3.911 -15.690 1.00 92.06 87 ASN A C 1
ATOM 601 O O . ASN A 1 87 ? 11.910 2.927 -15.476 1.00 92.06 87 ASN A O 1
ATOM 605 N N . LEU A 1 88 ? 12.399 5.080 -15.086 1.00 89.50 88 LEU A N 1
ATOM 606 C CA . LEU A 1 88 ? 11.347 5.266 -14.081 1.00 89.50 88 LEU A CA 1
ATOM 607 C C . LEU A 1 88 ? 9.939 4.975 -14.619 1.00 89.50 88 LEU A C 1
ATOM 609 O O . LEU A 1 88 ? 9.111 4.469 -13.867 1.00 89.50 88 LEU A O 1
ATOM 613 N N . ALA A 1 89 ? 9.671 5.205 -15.908 1.00 91.44 89 ALA A N 1
ATOM 614 C CA . ALA A 1 89 ? 8.351 4.953 -16.485 1.00 91.44 89 ALA A CA 1
ATOM 615 C C . ALA A 1 89 ? 7.973 3.462 -16.482 1.00 91.44 89 ALA A C 1
ATOM 617 O O . ALA A 1 89 ? 6.795 3.137 -16.384 1.00 91.44 89 ALA A O 1
ATOM 618 N N . SER A 1 90 ? 8.952 2.554 -16.560 1.00 93.50 90 SER A N 1
ATOM 619 C CA . SER A 1 90 ? 8.727 1.102 -16.495 1.00 93.50 90 SER A CA 1
ATOM 620 C C . SER A 1 90 ? 9.117 0.480 -15.154 1.00 93.50 90 SER A C 1
ATOM 622 O O . SER A 1 90 ? 8.668 -0.621 -14.852 1.00 93.50 90 SER A O 1
ATOM 624 N N . CYS A 1 91 ? 9.944 1.154 -14.353 1.00 95.06 91 CYS A N 1
ATOM 625 C CA . CYS A 1 91 ? 10.500 0.609 -13.112 1.00 95.06 91 CYS A CA 1
ATOM 626 C C . CYS A 1 91 ? 9.873 1.166 -11.837 1.00 95.06 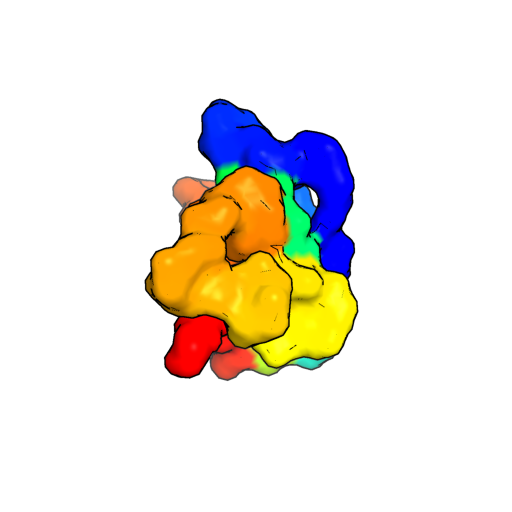91 CYS A C 1
ATOM 628 O O . CYS A 1 91 ? 10.076 0.579 -10.776 1.00 95.06 91 CYS A O 1
ATOM 630 N N . ALA A 1 92 ? 9.100 2.254 -11.913 1.00 95.69 92 ALA A N 1
ATOM 631 C CA . ALA A 1 92 ? 8.355 2.739 -10.759 1.00 95.69 92 ALA A CA 1
ATOM 632 C C . ALA A 1 92 ? 7.385 1.654 -10.269 1.00 95.69 92 ALA A C 1
ATOM 634 O O . ALA A 1 92 ? 6.547 1.163 -11.032 1.00 95.69 92 ALA A O 1
ATOM 635 N N . SER A 1 93 ? 7.530 1.263 -9.005 1.00 96.56 93 SER A N 1
ATOM 636 C CA . SER A 1 93 ? 6.760 0.185 -8.391 1.00 96.56 93 SER A CA 1
ATOM 637 C C . SER A 1 93 ? 5.496 0.708 -7.702 1.00 96.56 93 SER A C 1
ATOM 639 O O . SER A 1 93 ? 4.444 0.093 -7.833 1.00 96.56 93 SER A O 1
ATOM 641 N N . ALA A 1 94 ? 5.551 1.843 -7.007 1.00 97.88 94 ALA A N 1
ATOM 642 C CA . ALA A 1 94 ? 4.396 2.467 -6.364 1.00 97.88 94 ALA A CA 1
ATOM 643 C C . ALA A 1 94 ? 4.647 3.955 -6.080 1.00 97.88 94 ALA A C 1
ATOM 645 O O . ALA A 1 94 ? 5.790 4.411 -6.107 1.00 97.88 94 ALA A O 1
ATOM 646 N N . PHE A 1 95 ? 3.577 4.674 -5.746 1.00 98.31 95 PHE A N 1
ATOM 647 C CA . PHE A 1 95 ? 3.615 5.994 -5.117 1.00 98.31 95 PHE A CA 1
ATOM 648 C C . PHE A 1 95 ? 3.819 5.889 -3.598 1.00 98.31 95 PHE A C 1
ATOM 650 O O . PHE A 1 95 ? 4.662 6.573 -3.027 1.00 98.31 95 PHE A O 1
ATOM 657 N N . LEU A 1 96 ? 3.047 5.015 -2.938 1.00 98.50 96 LEU A N 1
ATOM 658 C CA . LEU A 1 96 ? 3.068 4.812 -1.486 1.00 98.50 96 LEU A CA 1
ATOM 659 C C . LEU A 1 96 ? 2.721 3.356 -1.150 1.00 98.50 96 LEU A C 1
ATOM 661 O O . LEU A 1 96 ? 1.852 2.759 -1.776 1.00 98.50 96 LEU A O 1
ATOM 665 N N . GLY A 1 97 ? 3.389 2.759 -0.162 1.00 98.50 97 GLY A N 1
ATOM 666 C CA . GLY A 1 97 ? 3.107 1.381 0.253 1.00 98.50 97 GLY A CA 1
ATOM 667 C C . GLY A 1 97 ? 1.819 1.263 1.072 1.00 98.50 97 GLY A C 1
ATOM 668 O O . GLY A 1 97 ? 0.879 0.585 0.662 1.00 98.50 97 GLY A O 1
ATOM 669 N N . LEU A 1 98 ? 1.774 1.952 2.211 1.00 98.62 98 LEU A N 1
ATOM 670 C CA . LEU A 1 98 ? 0.649 1.968 3.146 1.00 98.62 98 LEU A CA 1
ATOM 671 C C . LEU A 1 98 ? 0.304 3.421 3.487 1.00 98.62 98 LEU A C 1
ATOM 673 O O . LEU A 1 98 ? 1.179 4.184 3.889 1.00 98.62 98 LEU A O 1
ATOM 677 N N . HIS A 1 99 ? -0.963 3.793 3.328 1.00 98.75 99 HIS A N 1
ATOM 678 C CA . HIS A 1 99 ? -1.496 5.105 3.676 1.00 98.75 99 HIS A CA 1
ATOM 679 C C . HIS A 1 99 ? -2.549 4.955 4.770 1.00 98.75 99 HIS A C 1
ATOM 681 O O . HIS A 1 99 ? -3.678 4.567 4.483 1.00 98.75 99 HIS A O 1
ATOM 687 N N . ILE A 1 100 ? -2.195 5.282 6.009 1.00 98.56 100 ILE A N 1
ATOM 688 C CA . ILE A 1 100 ? -3.175 5.443 7.086 1.00 98.56 100 ILE A CA 1
ATOM 689 C C . ILE A 1 100 ? -3.645 6.892 7.027 1.00 98.56 100 ILE A C 1
ATOM 691 O O . ILE A 1 100 ? -2.845 7.809 7.207 1.00 98.56 100 ILE A O 1
ATOM 695 N N . THR A 1 101 ? -4.912 7.098 6.680 1.00 98.62 101 THR A N 1
ATOM 696 C CA . THR A 1 101 ? -5.463 8.452 6.541 1.00 98.62 101 THR A CA 1
ATOM 697 C C . THR A 1 101 ? -5.761 9.070 7.905 1.00 98.62 101 THR A C 1
ATOM 699 O O . THR A 1 101 ? -5.745 8.388 8.925 1.00 98.62 101 THR A O 1
ATOM 702 N N . THR A 1 102 ? -6.119 10.354 7.931 1.00 98.31 102 THR A N 1
ATOM 703 C CA . THR A 1 102 ? -6.534 11.051 9.161 1.00 98.31 102 THR A CA 1
ATOM 704 C C . THR A 1 102 ? -7.793 10.475 9.814 1.00 98.31 102 THR A C 1
ATOM 706 O O . THR A 1 102 ? -8.063 10.800 10.964 1.00 98.31 102 THR A O 1
ATOM 709 N N . PHE A 1 103 ? -8.572 9.665 9.091 1.00 97.69 103 PHE A N 1
ATOM 710 C CA . PHE A 1 103 ? -9.769 8.991 9.606 1.00 97.69 103 PHE A CA 1
ATOM 711 C C . PHE A 1 103 ? -9.475 7.579 10.121 1.00 97.69 103 PHE A C 1
ATOM 713 O O . PHE A 1 103 ? -10.280 7.012 10.847 1.00 97.69 103 PHE A O 1
ATOM 720 N N . GLY A 1 104 ? -8.341 7.000 9.721 1.00 97.88 104 GLY A N 1
ATOM 721 C CA . GLY A 1 104 ? -8.055 5.593 9.941 1.00 97.88 104 GLY A CA 1
ATOM 722 C C . GLY A 1 104 ? -7.381 5.312 11.280 1.00 97.88 104 GLY A C 1
ATOM 723 O O . GLY A 1 104 ? -6.513 6.061 11.725 1.00 97.88 104 GLY A O 1
ATOM 724 N N . SER A 1 105 ? -7.701 4.165 11.874 1.00 98.31 105 SER A N 1
ATOM 725 C CA . SER A 1 105 ? -6.943 3.573 12.979 1.00 98.31 105 SER A CA 1
ATOM 726 C C . SER A 1 105 ? -6.885 2.052 12.824 1.00 98.31 105 SER A C 1
ATOM 728 O O . SER A 1 105 ? -7.780 1.443 12.237 1.00 98.31 105 SER A O 1
ATOM 730 N N . GLY A 1 106 ? -5.809 1.423 13.297 1.00 96.94 106 GLY A N 1
ATOM 731 C CA . GLY A 1 106 ? -5.656 -0.023 13.175 1.00 96.94 106 GLY A CA 1
ATOM 732 C C . GLY A 1 106 ? -4.458 -0.589 13.929 1.00 96.94 106 GLY A C 1
ATOM 733 O O . GLY A 1 106 ? -3.551 0.143 14.328 1.00 96.94 106 GLY A O 1
ATOM 734 N N . TYR A 1 107 ? -4.480 -1.904 14.127 1.00 98.50 107 TYR A N 1
ATOM 735 C CA . TYR A 1 107 ? -3.390 -2.702 14.677 1.00 98.50 107 TYR A CA 1
ATOM 736 C C . TYR A 1 107 ? -2.624 -3.382 13.539 1.00 98.50 107 TYR A C 1
ATOM 738 O O . TYR A 1 107 ? -3.221 -4.052 12.703 1.00 98.50 107 TYR A O 1
ATOM 746 N N . PHE A 1 108 ? -1.308 -3.197 13.474 1.00 98.44 108 PHE A N 1
ATOM 747 C CA . PHE A 1 108 ? -0.493 -3.689 12.362 1.00 98.44 108 PHE A CA 1
ATOM 748 C C . PHE A 1 108 ? 0.633 -4.561 12.907 1.00 98.44 108 PHE A C 1
ATOM 750 O O . PHE A 1 108 ? 1.647 -4.050 13.381 1.00 98.44 108 PHE A O 1
ATOM 757 N N . GLU A 1 109 ? 0.451 -5.875 12.842 1.00 98.62 109 GLU A N 1
ATOM 758 C CA . GLU A 1 109 ? 1.404 -6.854 13.355 1.00 98.62 109 GLU A CA 1
ATOM 759 C C . GLU A 1 109 ? 2.022 -7.658 12.218 1.00 98.62 109 GLU A C 1
ATOM 761 O O . GLU A 1 109 ? 1.339 -8.119 11.302 1.00 98.62 109 GLU A O 1
ATOM 766 N N . ASN A 1 110 ? 3.347 -7.813 12.279 1.00 98.50 110 ASN A N 1
ATOM 767 C CA . ASN A 1 110 ? 4.119 -8.515 11.258 1.00 98.50 110 ASN A CA 1
ATOM 768 C C . ASN A 1 110 ? 3.827 -7.993 9.830 1.00 98.50 110 ASN A C 1
ATOM 770 O O . ASN A 1 110 ? 3.709 -8.735 8.856 1.00 98.50 110 ASN A O 1
ATOM 774 N N . VAL A 1 111 ? 3.693 -6.669 9.705 1.00 98.75 111 VAL A N 1
ATOM 775 C CA . VAL A 1 111 ? 3.484 -6.000 8.420 1.00 98.75 111 VAL A CA 1
ATOM 776 C C . VAL A 1 111 ? 4.826 -5.590 7.836 1.00 98.75 111 VAL A C 1
ATOM 778 O O . VAL A 1 111 ? 5.574 -4.824 8.444 1.00 98.75 111 VAL A O 1
ATOM 781 N N . TRP A 1 112 ? 5.117 -6.051 6.618 1.00 98.44 112 TRP A N 1
ATOM 782 C CA . TRP A 1 112 ? 6.336 -5.670 5.907 1.00 98.44 112 TRP A CA 1
ATOM 783 C C . TRP A 1 112 ? 5.995 -4.824 4.688 1.00 98.44 112 TRP A C 1
ATOM 785 O O . TRP A 1 112 ? 5.445 -5.323 3.708 1.00 98.44 112 TRP A O 1
ATOM 795 N N . VAL A 1 113 ? 6.320 -3.532 4.748 1.00 98.38 113 VAL A N 1
ATOM 796 C CA . VAL A 1 113 ? 6.216 -2.617 3.605 1.00 98.38 113 VAL A CA 1
ATOM 797 C C . VAL A 1 113 ? 7.591 -2.505 2.965 1.00 98.38 113 VAL A C 1
ATOM 799 O O . VAL A 1 113 ? 8.439 -1.727 3.393 1.00 98.38 113 VAL A O 1
ATOM 802 N N . TRP A 1 114 ? 7.826 -3.334 1.956 1.00 97.81 114 TRP A N 1
ATOM 803 C CA . TRP A 1 114 ? 9.124 -3.506 1.327 1.00 97.81 114 TRP A CA 1
ATOM 804 C C . TRP A 1 114 ? 9.092 -3.085 -0.134 1.00 97.81 114 TRP A C 1
ATOM 806 O O . TRP A 1 114 ? 8.313 -3.610 -0.931 1.00 97.81 114 TRP A O 1
ATOM 816 N N . ASN A 1 115 ? 9.985 -2.169 -0.497 1.00 95.38 115 ASN A N 1
ATOM 817 C CA . ASN A 1 115 ? 10.291 -1.878 -1.888 1.00 95.38 115 ASN A CA 1
ATOM 818 C C . ASN A 1 115 ? 11.601 -2.562 -2.265 1.00 95.38 115 ASN A C 1
ATOM 820 O O . ASN A 1 115 ? 12.617 -2.365 -1.597 1.00 95.38 115 ASN A O 1
ATOM 824 N N . ALA A 1 116 ? 11.565 -3.354 -3.332 1.00 92.31 116 ALA A N 1
ATOM 825 C CA . ALA A 1 116 ? 12.713 -4.108 -3.787 1.00 92.31 116 ALA A CA 1
ATOM 826 C C . ALA A 1 116 ? 13.857 -3.174 -4.184 1.00 92.31 116 ALA A C 1
ATOM 828 O O . ALA A 1 116 ? 13.765 -2.431 -5.163 1.00 92.31 116 ALA A O 1
ATOM 829 N N . GLY A 1 117 ? 14.942 -3.236 -3.415 1.00 75.69 117 GLY A N 1
ATOM 830 C CA . GLY A 1 117 ? 16.252 -2.777 -3.855 1.00 75.69 117 GLY A CA 1
ATOM 831 C C . GLY A 1 117 ? 16.911 -3.804 -4.777 1.00 75.69 117 GLY A C 1
ATOM 832 O O . GLY A 1 117 ? 16.332 -4.850 -5.087 1.00 75.69 117 GLY A O 1
ATOM 833 N N . LYS A 1 118 ? 18.139 -3.505 -5.203 1.00 56.91 118 LYS A N 1
ATOM 834 C CA . LYS A 1 118 ? 19.057 -4.581 -5.582 1.00 56.91 118 LYS A CA 1
ATOM 835 C C . LYS A 1 118 ? 19.469 -5.372 -4.350 1.00 56.91 118 LYS A C 1
ATOM 837 O O . LYS A 1 118 ? 19.660 -4.722 -3.300 1.00 56.91 118 LYS A O 1
#

pLDDT: mean 96.26, std 4.97, range [56.91, 98.88]

Sequence (118 aa):
MGTGSNFASQANPRPVIQVGNPGDNGVVEMSDLVITTTGGSAGAIGIQWNLEASSPGAAGLWDVHIRLGGAMGTKVNSANCPTSSINLASCASAFLGLHITTFGSGYFENVWVWNAGK